Protein AF-A0A7V9Q0Y5-F1 (afdb_monomer_lite)

Structur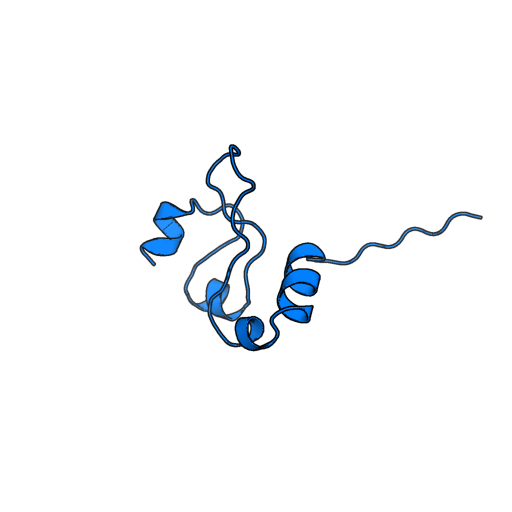e (mmCIF, N/CA/C/O backbone):
data_AF-A0A7V9Q0Y5-F1
#
_entry.id   AF-A0A7V9Q0Y5-F1
#
loop_
_atom_site.group_PDB
_atom_site.id
_atom_site.type_symbol
_atom_site.label_atom_id
_atom_site.label_alt_id
_atom_site.label_comp_id
_atom_site.label_asym_id
_atom_site.label_entity_id
_atom_site.label_seq_id
_atom_site.pdbx_PDB_ins_code
_atom_site.Cartn_x
_atom_site.Cartn_y
_atom_site.Cartn_z
_atom_site.occupancy
_atom_site.B_iso_or_equiv
_atom_site.auth_seq_id
_atom_site.auth_comp_id
_atom_site.auth_asym_id
_atom_site.auth_atom_id
_atom_site.pdbx_PDB_model_num
ATOM 1 N N . MET A 1 1 ? 3.879 10.308 -33.414 1.00 81.12 1 MET A N 1
ATOM 2 C CA . MET A 1 1 ? 3.082 10.805 -32.270 1.00 81.12 1 MET A CA 1
ATOM 3 C C . MET A 1 1 ? 3.327 9.860 -31.103 1.00 81.12 1 MET A C 1
ATOM 5 O O . MET A 1 1 ? 3.269 8.661 -31.337 1.00 81.12 1 MET A O 1
ATOM 9 N N . ILE A 1 2 ? 3.661 10.362 -29.910 1.00 92.69 2 ILE A N 1
ATOM 10 C CA . ILE A 1 2 ? 3.934 9.541 -28.714 1.00 92.69 2 ILE A CA 1
ATOM 11 C C . ILE A 1 2 ? 3.007 10.013 -27.592 1.00 92.69 2 ILE A C 1
ATOM 13 O O . ILE A 1 2 ? 2.867 11.218 -27.392 1.00 92.69 2 ILE A O 1
ATOM 17 N N . ALA A 1 3 ? 2.380 9.072 -26.886 1.00 92.38 3 ALA A N 1
ATOM 18 C CA . ALA A 1 3 ? 1.557 9.335 -25.710 1.00 92.38 3 ALA A CA 1
ATOM 19 C C . ALA A 1 3 ? 2.210 8.720 -24.464 1.00 92.38 3 ALA A C 1
ATOM 21 O O . ALA A 1 3 ? 2.721 7.603 -24.523 1.00 92.38 3 ALA A O 1
ATOM 22 N N . CYS A 1 4 ? 2.158 9.441 -23.342 1.00 95.06 4 CYS A N 1
ATOM 23 C CA . CYS A 1 4 ? 2.659 8.987 -22.046 1.00 95.06 4 CYS A CA 1
ATOM 24 C C . CYS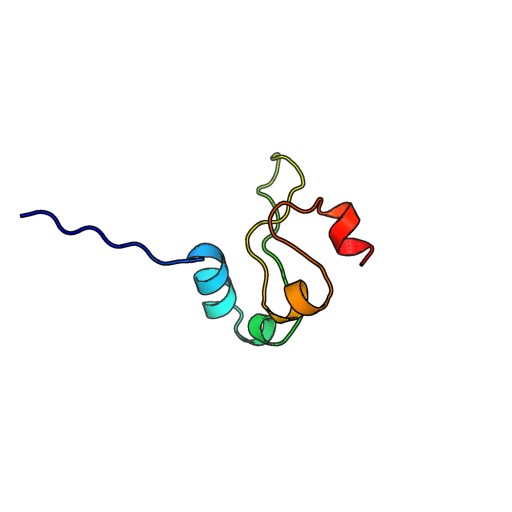 A 1 4 ? 1.491 8.792 -21.074 1.00 95.06 4 CYS A C 1
ATOM 26 O O . CYS A 1 4 ? 0.609 9.645 -20.984 1.00 95.06 4 CYS A O 1
ATOM 28 N N . LEU A 1 5 ? 1.506 7.687 -20.327 1.00 95.06 5 LEU A N 1
ATOM 29 C CA . LEU A 1 5 ? 0.513 7.368 -19.301 1.00 95.06 5 LEU A CA 1
ATOM 30 C C . LEU A 1 5 ? 1.219 7.050 -17.982 1.00 95.06 5 LEU A C 1
ATOM 32 O O . LEU A 1 5 ? 2.199 6.310 -17.961 1.00 95.06 5 LEU A O 1
ATOM 36 N N . LEU A 1 6 ? 0.682 7.581 -16.885 1.00 95.06 6 LEU A N 1
ATOM 37 C CA . LEU A 1 6 ? 1.098 7.279 -15.519 1.00 95.06 6 LEU A CA 1
ATOM 38 C C . LEU A 1 6 ? -0.119 6.774 -14.749 1.00 95.06 6 LEU A C 1
ATOM 40 O O . LEU A 1 6 ? -1.164 7.423 -14.749 1.00 95.06 6 LEU A O 1
ATOM 44 N N . ILE A 1 7 ? 0.028 5.642 -14.064 1.00 93.12 7 ILE A N 1
ATOM 45 C CA . ILE A 1 7 ? -0.991 5.128 -13.147 1.00 93.12 7 ILE A CA 1
ATOM 46 C C . ILE A 1 7 ? -0.458 5.282 -11.719 1.00 93.12 7 ILE A C 1
ATOM 48 O O . ILE A 1 7 ? 0.409 4.509 -11.307 1.00 93.12 7 ILE A O 1
ATOM 52 N N . PRO A 1 8 ? -0.963 6.253 -10.939 1.00 90.56 8 PRO A N 1
ATOM 53 C CA . PRO A 1 8 ? -0.519 6.448 -9.565 1.00 90.56 8 PRO A CA 1
ATOM 54 C C . PRO A 1 8 ? -0.807 5.219 -8.697 1.00 90.56 8 PRO A C 1
ATOM 56 O O . PRO A 1 8 ? -1.938 4.716 -8.670 1.00 90.56 8 PRO A O 1
ATOM 59 N N . GLY A 1 9 ? 0.213 4.748 -7.974 1.00 90.44 9 GLY A N 1
ATOM 60 C CA . GLY A 1 9 ? 0.097 3.601 -7.068 1.00 90.44 9 GLY A CA 1
ATOM 61 C C . GLY A 1 9 ? -0.276 2.296 -7.777 1.00 90.44 9 GLY A C 1
ATOM 62 O O . GLY A 1 9 ? -1.033 1.497 -7.223 1.00 90.44 9 GLY A O 1
ATOM 63 N N . PHE A 1 10 ? 0.191 2.107 -9.018 1.00 94.75 10 PHE A N 1
ATOM 64 C CA . PHE A 1 10 ? -0.162 0.968 -9.869 1.00 94.75 10 PHE A CA 1
ATOM 65 C C . PHE A 1 10 ? -0.040 -0.383 -9.156 1.00 94.75 10 PHE A C 1
ATOM 67 O O . PHE A 1 10 ? -0.984 -1.167 -9.194 1.00 94.75 10 PHE A O 1
ATOM 74 N N . GLU A 1 11 ? 1.073 -0.632 -8.471 1.00 94.06 11 GLU A N 1
ATOM 75 C CA . GLU A 1 11 ? 1.340 -1.911 -7.805 1.00 94.06 11 GLU A CA 1
ATOM 76 C C . GLU A 1 11 ? 0.282 -2.240 -6.748 1.00 94.06 11 GLU A C 1
ATOM 78 O O . GLU A 1 11 ? -0.282 -3.335 -6.744 1.00 94.06 11 GLU A O 1
ATOM 83 N N . LEU A 1 12 ? -0.077 -1.267 -5.902 1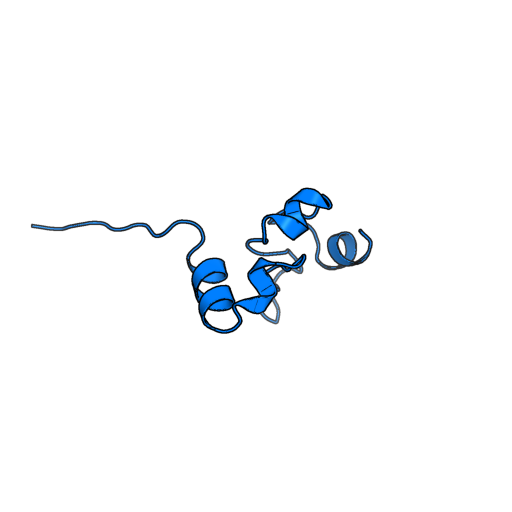.00 95.88 12 LEU A N 1
ATOM 84 C CA . LEU A 1 12 ? -1.123 -1.455 -4.899 1.00 95.88 12 LEU A CA 1
ATOM 85 C C . LEU A 1 12 ? -2.481 -1.664 -5.554 1.00 95.88 12 LEU A C 1
ATOM 87 O O . LEU A 1 12 ? -3.217 -2.568 -5.170 1.00 95.88 12 LEU A O 1
ATOM 91 N N . ARG A 1 13 ? -2.816 -0.872 -6.579 1.00 95.38 13 ARG A N 1
ATOM 92 C CA . ARG A 1 13 ? -4.070 -1.044 -7.328 1.00 95.38 13 ARG A CA 1
ATOM 93 C C . ARG A 1 13 ? -4.150 -2.429 -7.973 1.00 95.38 13 ARG A C 1
ATOM 95 O O . ARG A 1 13 ? -5.212 -3.049 -7.948 1.00 95.38 13 ARG A O 1
ATOM 102 N N . ALA A 1 14 ? -3.043 -2.929 -8.516 1.00 96.12 14 ALA A N 1
ATOM 103 C CA . ALA A 1 14 ? -2.958 -4.263 -9.094 1.00 96.12 14 ALA A CA 1
ATOM 104 C C . ALA A 1 14 ? -3.149 -5.350 -8.025 1.00 96.12 14 ALA A C 1
ATOM 106 O O . ALA A 1 14 ? -3.951 -6.264 -8.226 1.00 96.12 14 ALA A O 1
ATOM 107 N N . ALA A 1 15 ? -2.493 -5.218 -6.869 1.00 95.69 15 ALA A N 1
ATOM 108 C CA . ALA A 1 15 ? -2.629 -6.157 -5.758 1.00 95.69 15 ALA A CA 1
ATOM 109 C C . ALA A 1 15 ? -4.057 -6.179 -5.186 1.00 95.69 15 ALA A C 1
ATOM 111 O O . ALA A 1 15 ? -4.631 -7.253 -4.979 1.00 95.69 15 ALA A O 1
ATOM 112 N N . LEU A 1 16 ? -4.666 -5.005 -4.997 1.00 96.38 16 LEU A N 1
ATOM 113 C CA . LEU A 1 16 ? -6.043 -4.865 -4.522 1.00 96.38 16 LEU A CA 1
ATOM 114 C C . LEU A 1 16 ? -7.057 -5.397 -5.534 1.00 96.38 16 LEU A C 1
ATOM 116 O O . LEU A 1 16 ? -8.051 -5.987 -5.132 1.00 96.38 16 LEU A O 1
ATOM 120 N N . ARG A 1 17 ? -6.807 -5.275 -6.841 1.00 95.81 17 ARG A N 1
ATOM 121 C CA . ARG A 1 17 ? -7.674 -5.897 -7.851 1.00 95.81 17 ARG A CA 1
ATOM 122 C C . ARG A 1 17 ? -7.699 -7.424 -7.716 1.00 95.81 17 ARG A C 1
ATOM 124 O O . ARG A 1 17 ? -8.756 -8.024 -7.871 1.00 95.81 17 ARG A O 1
ATOM 131 N N . THR A 1 18 ? -6.564 -8.043 -7.396 1.00 96.56 18 THR A N 1
ATOM 132 C CA . THR A 1 18 ? -6.471 -9.495 -7.158 1.00 96.56 18 THR A CA 1
ATOM 133 C C . THR A 1 18 ? -7.070 -9.897 -5.806 1.00 96.56 18 THR A C 1
ATOM 135 O O . THR A 1 18 ? -7.595 -11.000 -5.661 1.00 96.56 18 THR A O 1
ATOM 138 N N . ARG A 1 19 ? -7.001 -9.018 -4.797 1.00 96.00 19 ARG A N 1
ATOM 139 C CA . ARG A 1 19 ? -7.476 -9.270 -3.425 1.00 96.00 19 ARG A CA 1
ATOM 140 C C . ARG A 1 19 ? -8.298 -8.081 -2.897 1.00 96.00 19 ARG A C 1
ATOM 142 O O . ARG A 1 19 ? -7.848 -7.385 -1.987 1.00 96.00 19 ARG A O 1
ATOM 149 N N . PRO A 1 20 ? -9.527 -7.860 -3.399 1.00 95.06 20 PRO A N 1
ATOM 150 C CA . PRO A 1 20 ? -10.284 -6.623 -3.161 1.00 95.06 20 PRO A CA 1
ATOM 151 C C . PRO A 1 20 ? -10.638 -6.382 -1.696 1.00 95.06 20 PRO A C 1
ATOM 153 O O . PRO A 1 20 ? -10.724 -5.238 -1.260 1.00 95.06 20 PRO A O 1
ATOM 156 N N . ARG A 1 21 ? -10.773 -7.449 -0.901 1.00 95.81 21 ARG A N 1
ATOM 157 C CA . ARG A 1 21 ? -11.029 -7.338 0.542 1.00 95.81 21 ARG A CA 1
ATOM 158 C C . ARG A 1 21 ? -9.911 -6.608 1.293 1.00 95.81 21 ARG A C 1
ATOM 160 O O . ARG A 1 21 ? -10.197 -5.987 2.310 1.00 95.81 21 ARG A O 1
ATOM 167 N N . LEU A 1 22 ? -8.672 -6.634 0.785 1.00 95.81 22 LEU A N 1
ATOM 168 C CA . LEU A 1 22 ? -7.548 -5.925 1.403 1.00 95.81 22 LEU A CA 1
ATOM 169 C C . LEU A 1 22 ? -7.699 -4.402 1.344 1.00 95.81 22 LEU A C 1
ATOM 171 O O . LEU A 1 22 ? -7.069 -3.717 2.132 1.00 95.81 22 LEU A O 1
ATOM 175 N N . ALA A 1 23 ? -8.557 -3.859 0.475 1.00 94.50 23 ALA A N 1
ATOM 176 C CA . ALA A 1 23 ? -8.784 -2.415 0.403 1.00 94.50 23 ALA A CA 1
ATOM 177 C C . ALA A 1 23 ? -9.497 -1.857 1.649 1.00 94.50 23 ALA A C 1
ATOM 179 O O . ALA A 1 23 ? -9.459 -0.654 1.890 1.00 94.50 23 ALA A O 1
ATOM 180 N N . LEU A 1 24 ? -10.159 -2.726 2.420 1.00 95.25 24 LEU A N 1
ATOM 181 C CA . LEU A 1 24 ? -10.969 -2.363 3.586 1.00 95.25 24 LEU A CA 1
ATOM 182 C C . LEU A 1 24 ? -10.225 -2.539 4.913 1.00 95.25 24 LEU A C 1
ATOM 184 O O . LEU A 1 24 ? -10.774 -2.238 5.970 1.00 95.25 24 LEU A O 1
ATOM 188 N N . VAL A 1 25 ? -9.003 -3.063 4.872 1.00 96.38 25 VAL A N 1
ATOM 189 C CA . VAL A 1 25 ? -8.202 -3.355 6.059 1.00 96.38 25 VAL A CA 1
ATOM 190 C C . VAL A 1 25 ? -6.810 -2.759 5.893 1.00 96.38 25 VAL A C 1
ATOM 192 O O . VAL A 1 25 ? -6.378 -2.520 4.766 1.00 96.38 25 VAL A O 1
ATOM 195 N N . PRO A 1 26 ? -6.085 -2.510 6.990 1.00 96.38 26 PRO A N 1
ATOM 196 C CA . PRO A 1 26 ? -4.694 -2.102 6.907 1.00 96.38 26 PRO A CA 1
ATOM 197 C C . PRO A 1 26 ? -3.866 -3.166 6.192 1.00 96.38 26 PRO A C 1
ATOM 199 O O . PRO A 1 26 ? -3.723 -4.294 6.660 1.00 96.38 26 PRO A O 1
ATOM 202 N N . ALA A 1 27 ? -3.337 -2.785 5.041 1.00 96.25 27 ALA A N 1
ATOM 203 C CA . ALA A 1 27 ? -2.427 -3.578 4.239 1.00 96.25 27 ALA A CA 1
ATOM 204 C C . ALA A 1 27 ? -1.378 -2.680 3.573 1.00 96.25 27 ALA A C 1
ATOM 206 O O . ALA A 1 27 ? -1.643 -1.510 3.270 1.00 96.25 27 ALA A O 1
ATOM 207 N N . ALA A 1 28 ? -0.210 -3.261 3.324 1.00 96.38 28 ALA A N 1
ATOM 208 C CA . ALA A 1 28 ? 0.928 -2.655 2.649 1.00 96.38 28 ALA A CA 1
ATOM 209 C C . ALA A 1 28 ? 1.579 -3.679 1.714 1.00 96.38 28 ALA A C 1
ATOM 211 O O . ALA A 1 28 ? 1.465 -4.888 1.941 1.00 96.38 28 ALA A O 1
ATOM 212 N N . LEU A 1 29 ? 2.253 -3.204 0.669 1.00 95.75 29 LEU A N 1
ATOM 213 C CA . LEU A 1 29 ? 3.097 -4.067 -0.149 1.00 95.75 29 LEU A CA 1
ATOM 214 C C . LEU A 1 29 ? 4.403 -4.374 0.583 1.00 95.75 29 LEU A C 1
ATOM 216 O O . LEU A 1 29 ? 5.070 -3.478 1.099 1.00 95.75 29 LEU A O 1
ATOM 220 N N . ALA A 1 30 ? 4.734 -5.662 0.635 1.00 94.00 30 ALA A N 1
ATOM 221 C CA . ALA A 1 30 ? 5.993 -6.135 1.185 1.00 94.00 30 ALA A CA 1
ATOM 222 C C . ALA A 1 30 ? 7.162 -5.761 0.253 1.00 94.00 30 ALA A C 1
ATOM 224 O O . ALA A 1 30 ? 6.945 -5.656 -0.958 1.00 94.00 30 ALA A O 1
ATOM 225 N N . PRO A 1 31 ? 8.380 -5.596 0.798 1.00 92.25 31 PRO A N 1
ATOM 226 C CA . PRO A 1 31 ? 9.585 -5.456 -0.013 1.00 92.25 31 PRO A CA 1
ATOM 227 C C . PRO A 1 31 ? 9.808 -6.697 -0.879 1.00 92.25 31 PRO A C 1
ATOM 229 O O . PRO A 1 31 ? 9.355 -7.800 -0.544 1.00 92.25 31 PRO A O 1
ATOM 232 N N . GLU A 1 32 ? 10.546 -6.526 -1.973 1.00 90.50 32 GLU A N 1
ATOM 233 C CA . GLU A 1 32 ? 10.998 -7.672 -2.752 1.00 90.50 32 GLU A CA 1
ATOM 234 C C . GLU A 1 32 ? 11.943 -8.558 -1.918 1.00 90.50 32 GLU A C 1
ATOM 236 O O . GLU A 1 32 ? 12.678 -8.067 -1.054 1.00 90.50 32 GLU A O 1
ATOM 241 N N . PRO A 1 33 ? 11.935 -9.885 -2.127 1.00 89.44 33 PRO A N 1
ATOM 242 C CA . PRO A 1 33 ? 12.835 -10.775 -1.407 1.00 89.44 33 PRO A CA 1
ATOM 243 C C . PRO A 1 33 ? 14.307 -10.413 -1.649 1.00 89.44 33 PRO A C 1
ATOM 245 O O . PRO A 1 33 ? 14.775 -10.443 -2.782 1.00 89.44 33 PRO A O 1
ATOM 248 N N . GLY A 1 34 ? 15.048 -10.135 -0.574 1.00 91.31 34 GLY A N 1
ATOM 249 C CA . GLY A 1 34 ? 16.474 -9.786 -0.633 1.00 91.31 34 GLY A CA 1
ATOM 250 C C . GLY A 1 34 ? 16.766 -8.285 -0.702 1.00 91.31 34 GLY A C 1
ATOM 251 O O . GLY A 1 34 ? 17.922 -7.904 -0.535 1.00 91.31 34 GLY A O 1
ATOM 252 N N . GLU A 1 35 ? 15.741 -7.451 -0.874 1.00 91.62 35 GLU A N 1
ATOM 253 C CA . GLU A 1 35 ? 15.854 -5.993 -0.812 1.00 91.62 35 GLU A CA 1
ATOM 254 C C . GLU A 1 35 ? 15.808 -5.467 0.629 1.00 91.62 35 GLU A C 1
ATOM 256 O O . GLU A 1 35 ? 15.514 -6.194 1.590 1.00 91.62 35 GLU A O 1
ATOM 261 N N . GLU A 1 36 ? 16.095 -4.171 0.789 1.00 91.25 36 GLU A N 1
ATOM 262 C CA . GLU A 1 36 ? 15.934 -3.510 2.081 1.00 91.25 36 GLU A CA 1
ATOM 263 C C . GLU A 1 36 ? 14.489 -3.655 2.581 1.00 91.25 36 GLU A C 1
ATOM 265 O O . GLU A 1 36 ? 13.521 -3.564 1.825 1.00 91.25 36 GLU A O 1
ATOM 270 N N . SER A 1 37 ? 14.334 -3.893 3.886 1.00 93.12 37 SER A N 1
ATOM 271 C CA . SER A 1 37 ? 13.047 -4.229 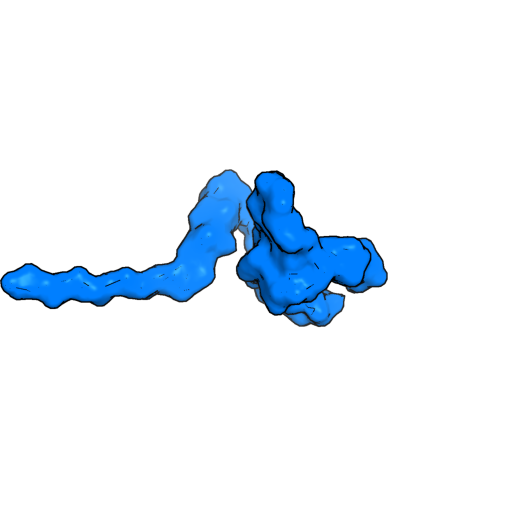4.495 1.00 93.12 37 SER A CA 1
ATOM 272 C C . SER A 1 37 ? 12.158 -2.995 4.707 1.00 93.12 37 SER A C 1
ATOM 274 O O . SER A 1 37 ? 11.801 -2.654 5.838 1.00 93.12 37 SER A O 1
ATOM 276 N N . LEU A 1 38 ? 11.835 -2.302 3.618 1.00 96.12 38 LEU A N 1
ATOM 277 C CA . LEU A 1 38 ? 10.994 -1.111 3.573 1.00 96.12 38 LEU A CA 1
ATOM 278 C C . LEU A 1 38 ? 9.640 -1.446 2.948 1.00 96.12 38 LEU A C 1
ATOM 280 O O . LEU A 1 38 ? 9.541 -2.231 2.007 1.00 96.12 38 LEU A O 1
ATOM 284 N N . LEU A 1 39 ? 8.579 -0.843 3.471 1.00 95.25 39 LEU A N 1
ATOM 285 C CA . LEU A 1 39 ? 7.249 -0.999 2.906 1.00 95.25 39 LEU A CA 1
ATOM 286 C C . LEU A 1 39 ? 7.115 -0.268 1.573 1.00 95.25 39 LEU A C 1
ATOM 288 O O . LEU A 1 39 ? 7.527 0.885 1.430 1.00 95.25 39 LEU A O 1
ATOM 292 N N . GLY A 1 40 ? 6.439 -0.916 0.630 1.00 95.12 40 GLY A N 1
ATOM 293 C CA . GLY A 1 40 ? 5.935 -0.265 -0.569 1.00 95.12 40 GLY A CA 1
ATOM 294 C C . GLY A 1 40 ? 4.675 0.571 -0.291 1.00 95.12 40 GLY A C 1
ATOM 295 O O . GLY A 1 40 ? 4.388 0.950 0.849 1.00 95.12 40 GLY A O 1
ATOM 296 N N . PRO A 1 41 ? 3.879 0.861 -1.333 1.00 96.12 41 PRO A N 1
ATOM 297 C CA . PRO A 1 41 ? 2.596 1.541 -1.194 1.00 96.12 41 PRO A CA 1
ATOM 298 C C . PRO A 1 41 ? 1.641 0.862 -0.196 1.00 96.12 41 PRO A C 1
ATOM 300 O O . PRO A 1 41 ? 1.573 -0.368 -0.096 1.00 96.12 41 PRO A O 1
ATOM 30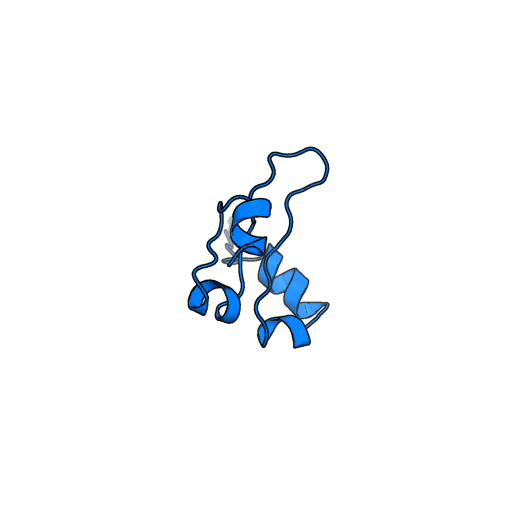3 N N . VAL A 1 42 ? 0.853 1.679 0.503 1.00 96.62 42 VAL A N 1
ATOM 304 C CA . VAL A 1 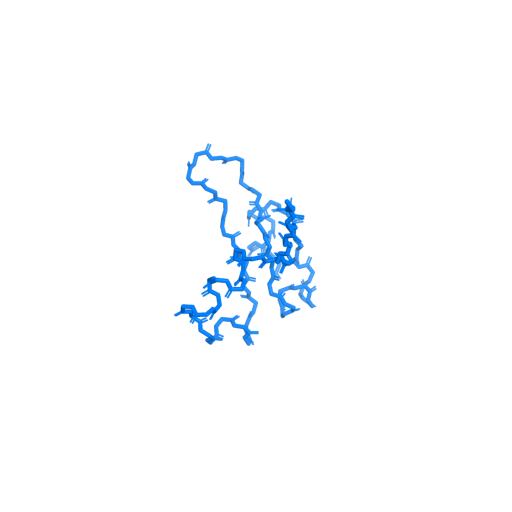42 ? -0.023 1.260 1.605 1.00 96.62 42 VAL A CA 1
ATOM 305 C C . VAL A 1 42 ? -1.483 1.633 1.336 1.00 96.62 42 VAL A C 1
ATOM 307 O O . VAL A 1 42 ? -1.786 2.552 0.578 1.00 96.62 42 VAL A O 1
ATOM 310 N N . THR A 1 43 ? -2.412 0.907 1.949 1.00 96.75 43 THR A N 1
ATOM 311 C CA . THR A 1 43 ? -3.848 1.238 1.918 1.00 96.75 43 THR A CA 1
ATOM 312 C C . THR A 1 43 ? -4.169 2.452 2.789 1.00 96.75 43 THR A C 1
ATOM 314 O O . THR A 1 43 ? -3.507 2.691 3.795 1.00 96.75 43 THR A O 1
ATOM 317 N N . ALA A 1 44 ? -5.264 3.155 2.484 1.00 95.50 44 ALA A N 1
ATOM 318 C CA . ALA A 1 44 ? -5.736 4.272 3.310 1.00 95.50 44 ALA A CA 1
ATOM 319 C C . ALA A 1 44 ? -6.021 3.854 4.768 1.00 95.50 44 ALA A C 1
ATOM 321 O O . ALA A 1 44 ? -5.767 4.607 5.703 1.00 95.50 44 ALA A O 1
ATOM 322 N N . ALA A 1 45 ? -6.504 2.624 4.982 1.00 96.06 45 ALA A N 1
ATOM 323 C CA . ALA A 1 45 ? -6.706 2.075 6.322 1.00 96.06 45 ALA A CA 1
ATOM 324 C C . ALA A 1 45 ? -5.384 1.866 7.088 1.00 96.06 45 ALA A C 1
ATOM 326 O O . ALA A 1 45 ? -5.375 1.969 8.312 1.00 96.06 45 ALA A O 1
ATOM 327 N N . ALA A 1 46 ? -4.279 1.582 6.389 1.00 96.56 46 ALA A N 1
ATOM 328 C CA . ALA A 1 46 ? -2.947 1.508 6.985 1.00 96.56 46 ALA A CA 1
ATOM 329 C C . ALA A 1 46 ? -2.383 2.905 7.288 1.00 96.56 46 ALA A C 1
ATOM 331 O O . ALA A 1 46 ? -1.873 3.116 8.388 1.00 96.56 46 ALA A O 1
ATOM 332 N N . GLU A 1 47 ? -2.568 3.880 6.390 1.00 95.94 47 GLU A N 1
ATOM 333 C CA . GLU A 1 47 ? -2.181 5.279 6.648 1.00 95.94 47 GLU A CA 1
ATOM 334 C C . GLU A 1 47 ? -2.899 5.857 7.868 1.00 95.94 47 GLU A C 1
ATOM 336 O O . GLU A 1 47 ? -2.275 6.514 8.699 1.00 95.94 47 GLU A O 1
ATOM 341 N N . ALA A 1 48 ? -4.191 5.554 8.032 1.00 96.62 48 ALA A N 1
ATOM 342 C CA . ALA A 1 48 ? -4.970 5.963 9.200 1.00 96.62 48 ALA A CA 1
ATOM 343 C C . ALA A 1 48 ? -4.441 5.375 10.523 1.00 96.62 48 ALA A C 1
ATOM 345 O O . ALA A 1 48 ? -4.735 5.913 11.589 1.00 96.62 48 ALA A O 1
ATOM 346 N N . ARG A 1 49 ? -3.654 4.291 10.466 1.00 95.69 49 ARG A N 1
ATOM 347 C CA . ARG A 1 49 ? -2.947 3.706 11.617 1.00 95.69 49 ARG A CA 1
ATOM 348 C C . ARG A 1 49 ? -1.512 4.213 11.768 1.00 95.69 49 ARG A C 1
ATOM 350 O O . ARG A 1 49 ? -0.811 3.767 12.661 1.00 95.69 49 ARG A O 1
ATOM 357 N N . GLY A 1 50 ? -1.070 5.142 10.923 1.00 95.50 50 GLY A N 1
ATOM 358 C CA . GLY A 1 50 ? 0.278 5.709 10.964 1.00 95.50 50 GLY A CA 1
ATOM 359 C C . GLY A 1 50 ? 1.315 4.954 10.132 1.00 95.50 50 GLY A C 1
ATOM 360 O O . GLY A 1 50 ? 2.451 5.417 10.053 1.00 95.50 50 GLY A O 1
ATOM 361 N N . VAL A 1 51 ? 0.941 3.860 9.461 1.00 97.00 51 VAL A N 1
ATOM 362 C CA . VAL A 1 51 ? 1.839 3.108 8.573 1.00 97.00 51 VAL A CA 1
ATOM 363 C C . VAL A 1 51 ? 2.026 3.874 7.266 1.00 97.00 51 VAL A C 1
ATOM 365 O O . VAL A 1 51 ? 1.051 4.276 6.632 1.00 97.00 51 VAL A O 1
ATOM 368 N N . LYS A 1 52 ? 3.277 4.069 6.842 1.00 95.81 52 LYS A N 1
ATOM 369 C CA . LYS A 1 52 ? 3.626 4.880 5.666 1.00 95.81 52 LYS A CA 1
ATOM 370 C C . LYS A 1 52 ? 4.493 4.100 4.676 1.00 95.81 52 LYS A C 1
ATOM 372 O O . LYS A 1 52 ? 5.260 3.235 5.104 1.00 95.81 52 LYS A O 1
ATOM 377 N N . PRO A 1 53 ? 4.439 4.426 3.372 1.00 94.75 53 PRO A N 1
ATOM 378 C CA . PRO A 1 53 ? 5.420 3.924 2.416 1.00 94.75 53 PRO A CA 1
ATOM 379 C C . PRO A 1 53 ? 6.841 4.302 2.851 1.00 94.75 53 PRO A C 1
ATOM 381 O O . PRO A 1 53 ? 7.065 5.403 3.356 1.00 94.75 53 PRO A O 1
ATOM 384 N N . GLY A 1 54 ? 7.791 3.389 2.671 1.00 94.38 54 GLY A N 1
ATOM 385 C CA . GLY A 1 54 ? 9.182 3.554 3.098 1.00 94.38 54 GLY A CA 1
ATOM 386 C C . GLY A 1 54 ? 9.432 3.313 4.591 1.00 94.38 54 GLY A C 1
ATOM 387 O O . GLY A 1 54 ? 10.580 3.366 5.021 1.00 94.38 54 GLY A O 1
ATOM 388 N N . MET A 1 55 ? 8.400 3.029 5.393 1.00 96.31 55 MET A N 1
ATOM 389 C CA . MET A 1 55 ? 8.570 2.605 6.787 1.00 96.31 55 MET A CA 1
ATOM 390 C C . MET A 1 55 ? 9.245 1.230 6.848 1.00 96.31 55 MET A C 1
ATOM 392 O O . MET A 1 55 ? 8.997 0.382 5.986 1.00 96.31 55 MET A O 1
ATOM 396 N N . ARG A 1 56 ? 10.071 0.971 7.872 1.00 95.06 56 ARG A N 1
ATOM 397 C CA . ARG A 1 56 ? 10.666 -0.363 8.044 1.00 95.06 56 ARG A CA 1
ATOM 398 C C . ARG A 1 56 ? 9.576 -1.391 8.323 1.00 95.06 56 ARG A C 1
ATOM 400 O O . ARG A 1 56 ? 8.699 -1.155 9.149 1.00 95.06 56 ARG A O 1
ATOM 407 N N . LEU A 1 57 ? 9.665 -2.562 7.698 1.00 93.62 57 LEU A N 1
ATOM 408 C CA . LEU A 1 57 ? 8.679 -3.633 7.868 1.00 93.62 57 LEU A CA 1
ATOM 409 C C . LEU A 1 57 ? 8.469 -3.983 9.351 1.00 93.62 57 LEU A C 1
ATOM 411 O O . LEU A 1 57 ? 7.335 -4.100 9.799 1.00 93.62 57 LEU A O 1
ATOM 415 N N . GLY A 1 58 ? 9.554 -4.097 10.124 1.00 93.12 58 GLY A N 1
ATOM 416 C CA . GLY A 1 58 ? 9.475 -4.381 11.561 1.00 93.12 58 GLY A CA 1
ATOM 417 C C . GLY A 1 58 ? 8.798 -3.277 12.383 1.00 93.12 58 GLY A C 1
ATOM 418 O O . GLY A 1 58 ? 8.084 -3.581 13.329 1.00 93.12 58 GLY A O 1
ATOM 419 N N . GLU A 1 59 ? 8.981 -2.010 12.004 1.00 93.75 59 GLU A N 1
ATOM 420 C CA . GLU A 1 59 ? 8.335 -0.858 12.650 1.00 93.75 59 GLU A CA 1
ATOM 421 C C . GLU A 1 59 ? 6.831 -0.842 12.360 1.00 93.75 59 GLU A C 1
ATOM 423 O O . GLU A 1 59 ? 6.013 -0.721 13.271 1.00 93.75 59 GLU A O 1
ATOM 428 N N . ALA A 1 60 ? 6.460 -1.061 11.099 1.00 94.00 60 ALA A N 1
ATOM 429 C CA . ALA A 1 60 ? 5.066 -1.114 10.684 1.00 94.00 60 ALA A CA 1
ATOM 430 C C . ALA A 1 60 ? 4.289 -2.270 11.328 1.00 94.00 60 ALA A C 1
ATOM 432 O O . ALA A 1 60 ? 3.097 -2.139 11.578 1.00 94.00 60 ALA A O 1
ATOM 433 N N . LEU A 1 61 ? 4.951 -3.399 11.600 1.00 91.50 61 LEU A N 1
ATOM 434 C CA . LEU A 1 61 ? 4.345 -4.537 12.300 1.00 91.50 61 LEU A CA 1
ATOM 435 C C . LEU A 1 61 ? 4.155 -4.290 13.804 1.00 91.50 61 LEU A C 1
ATOM 437 O O . LEU A 1 61 ? 3.363 -4.990 14.431 1.00 91.50 61 LEU A O 1
ATOM 441 N N . ALA A 1 62 ? 4.878 -3.329 14.382 1.00 91.44 62 ALA A N 1
ATOM 442 C CA . ALA A 1 62 ? 4.765 -2.952 15.789 1.00 91.44 62 ALA A CA 1
ATOM 443 C C . ALA A 1 62 ? 3.712 -1.852 16.049 1.00 91.44 62 ALA A C 1
ATOM 445 O O . ALA A 1 62 ? 3.523 -1.473 17.205 1.00 91.44 62 ALA A O 1
ATOM 446 N N . THR A 1 63 ? 3.058 -1.344 14.996 1.00 82.69 63 THR A N 1
ATOM 447 C CA . THR A 1 63 ? 2.053 -0.263 15.027 1.00 82.69 63 THR A CA 1
ATOM 448 C C . THR A 1 63 ? 0.630 -0.819 14.982 1.00 82.69 63 THR A C 1
ATOM 450 O O . THR A 1 63 ? -0.210 -0.368 15.793 1.00 82.69 63 THR A O 1
#

Radius of gyration: 13.33 Å; chains: 1; bounding box: 28×22×48 Å

Sequence (63 aa):
MIACLLIPGFELRAALRTRPRLALVPAALAPEPGEESLLGPVTAAAEARGVKPGMRLGEALAT

Foldseek 3Di:
DDDDDDDPPVVVVVVCVVVVVQLVAWDWDADDPPDQQFTADIHPNLVVVVDDGRDGNVVSVVD

Secondary structure (DSSP, 8-state):
-------TTHHHHHHHHHSGGGGGS--BPPPPTTS-SB---B-HHHHTTT--TT-BHHHHHT-

pLDDT: mean 94.2, std 2.92, range [81.12, 97.0]